Protein AF-A0A9E2UW10-F1 (afdb_monomer)

pLDDT: mean 86.95, std 7.05, range [51.88, 95.75]

Nearest PDB structures (foldseek):
  2vmb-assembly2_B  TM=8.122E-01  e=1.661E+00  Vibrio cholerae
  3wfp-assembly9_A  TM=3.354E-01  e=3.053E+00  Aquifex aeolicus VF5
  3wfs-assembly2_D  TM=4.084E-01  e=5.612E+00  synthetic construct

Mean predicted aligned error: 9.31 Å

Structure (mmCIF, N/CA/C/O backbone):
data_AF-A0A9E2UW10-F1
#
_entry.id   AF-A0A9E2UW10-F1
#
loop_
_atom_site.group_PDB
_atom_site.id
_atom_site.type_symbol
_atom_site.label_atom_id
_atom_site.label_alt_id
_atom_site.label_comp_id
_atom_site.label_asym_id
_atom_site.label_entity_id
_atom_site.label_seq_id
_atom_site.pdbx_PDB_ins_code
_atom_site.Cartn_x
_atom_site.Cartn_y
_atom_site.Cartn_z
_atom_site.occupancy
_atom_site.B_iso_or_equiv
_atom_site.auth_seq_id
_atom_site.auth_comp_id
_atom_site.auth_asym_id
_atom_site.auth_atom_id
_atom_site.pdbx_PDB_model_num
ATOM 1 N N . GLU A 1 1 ? -30.471 -0.456 17.706 1.00 65.81 1 GLU A N 1
ATOM 2 C CA . GLU A 1 1 ? -31.563 -0.755 16.745 1.00 65.81 1 GLU A CA 1
ATOM 3 C C . GLU A 1 1 ? -31.351 -0.168 15.349 1.00 65.81 1 GLU A C 1
ATOM 5 O O . GLU A 1 1 ? -31.488 -0.906 14.383 1.00 65.81 1 GLU A O 1
ATOM 10 N N . HIS A 1 2 ? -30.986 1.114 15.207 1.00 77.94 2 HIS A N 1
ATOM 11 C CA . HIS A 1 2 ? -30.777 1.736 13.887 1.00 77.94 2 HIS A CA 1
ATOM 12 C C . HIS A 1 2 ? -29.727 1.007 13.023 1.00 77.94 2 HIS A C 1
ATOM 14 O O . HIS A 1 2 ? -29.980 0.719 11.857 1.00 77.94 2 HIS A O 1
ATOM 20 N N . ILE A 1 3 ? -28.601 0.606 13.632 1.00 75.44 3 ILE A N 1
ATOM 21 C CA . ILE A 1 3 ? -27.518 -0.149 12.976 1.00 75.44 3 ILE A CA 1
ATOM 22 C C . ILE A 1 3 ? -28.018 -1.477 12.381 1.00 75.44 3 ILE A C 1
ATOM 24 O O . ILE A 1 3 ? -27.634 -1.817 11.268 1.00 75.44 3 ILE A O 1
ATOM 28 N N . VAL A 1 4 ? -28.907 -2.193 13.077 1.00 78.44 4 VAL A N 1
ATOM 29 C CA . VAL A 1 4 ? -29.449 -3.490 12.628 1.00 78.44 4 VAL A CA 1
ATOM 30 C C . VAL A 1 4 ? -30.393 -3.324 11.440 1.00 78.44 4 VAL A C 1
ATOM 32 O O . VAL A 1 4 ? -30.371 -4.133 10.521 1.00 78.44 4 VAL A O 1
ATOM 35 N N . ARG A 1 5 ? -31.206 -2.260 11.434 1.00 79.94 5 ARG A N 1
ATOM 36 C CA . ARG A 1 5 ? -32.192 -2.017 10.369 1.00 79.94 5 ARG A CA 1
ATOM 37 C C . ARG A 1 5 ? -31.582 -1.465 9.082 1.00 79.94 5 ARG A C 1
ATOM 39 O O . ARG A 1 5 ? -32.155 -1.678 8.021 1.00 79.94 5 ARG A O 1
ATOM 46 N N . GLN A 1 6 ? -30.478 -0.723 9.176 1.00 82.75 6 GLN A N 1
ATOM 47 C CA . GLN A 1 6 ? -29.872 -0.044 8.024 1.00 82.75 6 GLN A CA 1
ATOM 48 C C . GLN A 1 6 ? -28.674 -0.772 7.410 1.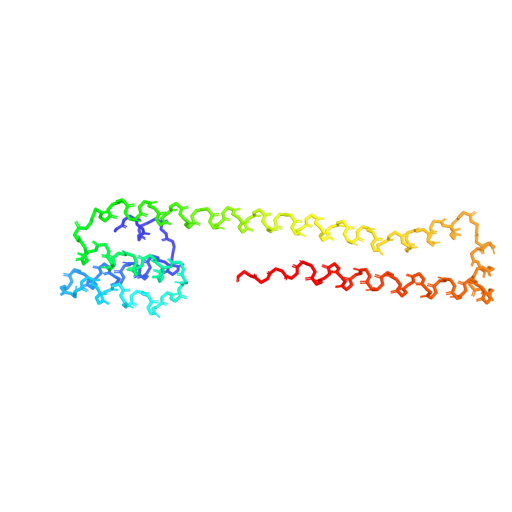00 82.75 6 GLN A C 1
ATOM 50 O O . GLN A 1 6 ? -28.264 -0.413 6.310 1.00 82.75 6 GLN A O 1
ATOM 55 N N . ASN A 1 7 ? -28.110 -1.777 8.084 1.00 85.56 7 ASN A N 1
ATOM 56 C CA . ASN A 1 7 ? -26.971 -2.529 7.563 1.00 85.56 7 ASN A CA 1
ATOM 57 C C . ASN A 1 7 ? -27.366 -3.939 7.126 1.00 85.56 7 ASN A C 1
ATOM 59 O O . ASN A 1 7 ? -28.340 -4.524 7.599 1.00 85.56 7 ASN A O 1
ATOM 63 N N . LEU A 1 8 ? -26.567 -4.496 6.221 1.00 85.25 8 LEU A N 1
ATOM 64 C CA . LEU A 1 8 ? -26.695 -5.876 5.767 1.00 85.25 8 LEU A CA 1
ATOM 65 C C . LEU A 1 8 ? -25.888 -6.824 6.677 1.00 85.25 8 LEU A C 1
ATOM 67 O O . LEU A 1 8 ? -24.971 -6.380 7.383 1.00 85.25 8 LEU A O 1
ATOM 71 N N . PRO A 1 9 ? -26.200 -8.133 6.668 1.00 83.19 9 PRO A N 1
ATOM 72 C CA . PRO A 1 9 ? -25.334 -9.142 7.270 1.00 83.19 9 PRO A CA 1
ATOM 73 C C . PRO A 1 9 ? -23.903 -9.039 6.708 1.00 83.19 9 PRO A C 1
ATOM 75 O O . PRO A 1 9 ? -23.749 -8.754 5.518 1.00 83.19 9 PRO A O 1
ATOM 78 N N . PRO A 1 10 ? -22.852 -9.264 7.520 1.00 84.12 10 PRO A N 1
ATOM 79 C CA . PRO A 1 10 ? -22.884 -9.819 8.880 1.00 84.12 10 PRO A CA 1
ATOM 80 C C . PRO A 1 10 ? -23.087 -8.781 10.002 1.00 84.12 10 PRO A C 1
ATOM 82 O O . PRO A 1 10 ? -23.441 -9.156 11.115 1.00 84.12 10 PRO A O 1
ATOM 85 N N . ILE A 1 11 ? -22.922 -7.480 9.732 1.00 84.81 11 ILE A N 1
ATOM 86 C CA . ILE A 1 11 ? -22.950 -6.428 10.770 1.00 84.81 11 ILE A CA 1
ATOM 87 C C . ILE A 1 11 ? -24.309 -6.359 11.473 1.00 84.81 11 ILE A C 1
ATOM 89 O O . ILE A 1 11 ? -24.364 -6.244 12.697 1.00 84.81 11 ILE A O 1
ATOM 93 N N . SER A 1 12 ? -25.412 -6.449 10.725 1.00 86.25 12 SER A N 1
ATOM 94 C CA . SER A 1 12 ? -26.745 -6.420 11.334 1.00 86.25 12 SER A CA 1
ATOM 95 C C . SER A 1 12 ? -27.014 -7.623 12.233 1.00 86.25 12 SER A C 1
ATOM 97 O O . SER A 1 12 ? -27.648 -7.452 13.266 1.00 86.25 12 SER A O 1
ATOM 99 N N . GLN A 1 13 ? -26.491 -8.805 11.894 1.00 88.31 13 GLN A N 1
ATOM 100 C CA . GLN A 1 13 ? -26.655 -10.022 12.695 1.00 88.31 13 GLN A CA 1
ATOM 101 C C . GLN A 1 13 ? -25.874 -9.943 14.008 1.00 88.31 13 GLN A C 1
ATOM 103 O O . GLN A 1 13 ? -26.413 -10.257 15.065 1.00 88.31 13 GLN A O 1
ATOM 108 N N . GLU A 1 14 ? -24.628 -9.471 13.959 1.00 89.75 14 GLU A N 1
ATOM 109 C CA . GLU A 1 14 ? -23.783 -9.350 15.150 1.00 89.75 14 GLU A CA 1
ATOM 110 C C . GLU A 1 14 ? -24.311 -8.281 16.120 1.00 89.75 14 GLU A C 1
ATOM 112 O O . GLU A 1 14 ? -24.402 -8.514 17.327 1.00 89.75 14 GLU A O 1
ATOM 117 N N . PHE A 1 15 ? -24.768 -7.135 15.601 1.00 87.94 15 PHE A N 1
ATOM 118 C CA . PHE A 1 15 ? -25.417 -6.118 16.432 1.00 87.94 15 PHE A CA 1
ATOM 119 C C . PHE A 1 15 ? -26.806 -6.541 16.928 1.00 87.94 15 PHE A C 1
ATOM 121 O O . PHE A 1 15 ? -27.199 -6.117 18.014 1.00 87.94 15 PHE A O 1
ATOM 128 N N . ASP A 1 16 ? -27.552 -7.367 16.188 1.00 89.00 16 ASP A N 1
ATOM 129 C CA . ASP A 1 16 ? -28.818 -7.925 16.679 1.00 89.00 16 ASP A CA 1
ATOM 130 C C . ASP A 1 16 ? -28.576 -8.910 17.826 1.00 89.00 16 ASP A C 1
ATOM 132 O O . ASP A 1 16 ? -29.229 -8.824 18.863 1.00 89.00 16 ASP A O 1
ATOM 136 N N . PHE A 1 17 ? -27.558 -9.764 17.706 1.00 89.50 17 PHE A N 1
ATOM 137 C CA . PHE A 1 17 ? -27.146 -10.670 18.775 1.00 89.50 17 PHE A CA 1
ATOM 138 C C . PHE A 1 17 ? -26.699 -9.912 20.036 1.00 89.50 17 PHE A C 1
ATOM 140 O O . PHE A 1 17 ? -27.104 -10.259 21.147 1.00 89.50 17 PHE A O 1
ATOM 147 N N . PHE A 1 18 ? -25.937 -8.826 19.880 1.00 90.38 18 PHE A N 1
ATOM 148 C CA . PHE A 1 18 ? -25.588 -7.922 20.981 1.00 90.38 18 PHE A CA 1
ATOM 149 C C . PHE A 1 18 ? -26.826 -7.285 21.645 1.00 90.38 18 PHE A C 1
ATOM 151 O O . PHE A 1 18 ? -26.936 -7.240 22.875 1.00 90.38 18 PHE A O 1
ATOM 158 N N . LEU A 1 19 ? -27.796 -6.819 20.849 1.00 89.31 19 LEU A N 1
ATOM 159 C CA . LEU A 1 19 ? -29.052 -6.266 21.369 1.00 89.31 19 LEU A CA 1
ATOM 160 C C . LEU A 1 19 ? -29.900 -7.329 22.079 1.00 89.31 19 LEU A C 1
ATOM 162 O O . LEU A 1 19 ? -30.548 -7.029 23.078 1.00 89.31 19 LEU A O 1
ATOM 166 N N . GLN A 1 20 ? -29.892 -8.572 21.600 1.00 90.88 20 GLN A N 1
ATOM 167 C CA . GLN A 1 20 ? -30.573 -9.674 22.274 1.00 90.88 20 GLN A CA 1
ATOM 168 C C . GLN A 1 20 ? -29.927 -9.982 23.629 1.00 90.88 20 GLN A C 1
ATOM 170 O O . GLN A 1 20 ? -30.652 -10.072 24.615 1.00 90.88 20 GLN A O 1
ATOM 175 N N . GLN A 1 21 ? -28.592 -10.056 23.710 1.00 89.56 21 GLN A N 1
ATOM 176 C CA . GLN A 1 21 ? -27.870 -10.276 24.974 1.00 89.56 21 GLN A CA 1
ATOM 177 C C . GLN A 1 21 ? -28.185 -9.205 26.023 1.00 89.56 21 GLN A C 1
ATOM 179 O O . GLN A 1 21 ? -28.479 -9.521 27.175 1.00 89.56 21 GLN A O 1
ATOM 184 N N . THR A 1 22 ? -28.179 -7.936 25.616 1.00 88.19 22 THR A N 1
ATOM 185 C CA . THR A 1 22 ? -28.507 -6.830 26.527 1.00 88.19 22 THR A CA 1
ATOM 186 C C . THR A 1 22 ? -29.974 -6.867 26.972 1.00 88.19 22 THR A C 1
ATOM 188 O O . THR A 1 22 ? -30.262 -6.595 28.135 1.00 88.19 22 THR A O 1
ATOM 191 N N . ARG A 1 23 ? -30.911 -7.280 26.103 1.00 88.75 23 ARG A N 1
ATOM 192 C CA . ARG A 1 23 ? -32.339 -7.441 26.451 1.00 88.75 23 ARG A CA 1
ATOM 193 C C . ARG A 1 23 ? -32.616 -8.581 27.433 1.00 88.75 23 ARG A C 1
ATOM 195 O O . ARG A 1 23 ? -33.536 -8.458 28.234 1.00 88.75 23 ARG A O 1
ATOM 202 N N . ILE A 1 24 ? -31.850 -9.670 27.378 1.00 91.06 24 ILE A N 1
ATOM 203 C CA . ILE A 1 24 ? -31.993 -10.810 28.304 1.00 91.06 24 ILE A CA 1
ATOM 204 C C . ILE A 1 24 ? -31.196 -10.632 29.609 1.00 91.06 24 ILE A C 1
ATOM 206 O O . ILE A 1 24 ? -31.142 -11.555 30.417 1.00 91.06 24 ILE A O 1
ATOM 210 N N . GLY A 1 25 ? -30.599 -9.455 29.831 1.00 87.19 25 GLY A N 1
ATOM 211 C CA . GLY A 1 25 ? -29.952 -9.091 31.094 1.00 87.19 25 GLY A CA 1
ATOM 2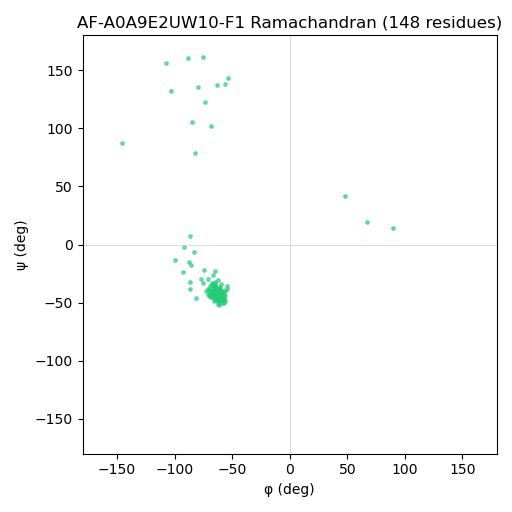12 C C . GLY A 1 25 ? -28.471 -9.457 31.207 1.00 87.19 25 GLY A C 1
ATOM 213 O O . GLY A 1 25 ? -27.931 -9.409 32.310 1.00 87.19 25 GLY A O 1
ATOM 214 N N . VAL A 1 26 ? -27.794 -9.805 30.105 1.00 89.50 26 VAL A N 1
ATOM 215 C CA . VAL A 1 26 ? -26.327 -9.935 30.106 1.00 89.50 26 VAL A CA 1
ATOM 216 C C . VAL A 1 26 ? -25.716 -8.568 30.403 1.00 89.50 26 VAL A C 1
ATOM 218 O O . VAL A 1 26 ? -26.157 -7.551 29.859 1.00 89.50 26 VAL A O 1
ATOM 221 N N . ASN A 1 27 ? -24.693 -8.546 31.257 1.00 87.06 27 ASN A N 1
ATOM 222 C CA . ASN A 1 27 ? -23.969 -7.324 31.567 1.00 87.06 27 ASN A CA 1
ATOM 223 C C . ASN A 1 27 ? -23.425 -6.681 30.278 1.00 87.06 27 ASN A C 1
ATOM 225 O O . ASN A 1 27 ? -22.920 -7.358 29.382 1.00 87.06 27 ASN A O 1
ATOM 229 N N . PHE A 1 28 ? -23.532 -5.359 30.178 1.00 83.69 28 PHE A N 1
ATOM 230 C CA . PHE A 1 28 ? -23.181 -4.615 28.971 1.00 83.69 28 PHE A CA 1
ATOM 231 C C . PHE A 1 28 ? -21.702 -4.778 28.590 1.00 83.69 28 PHE A C 1
ATOM 233 O O . PHE A 1 28 ? -21.388 -4.871 27.404 1.00 83.69 28 PHE A O 1
ATOM 240 N N . GLU A 1 29 ? -20.802 -4.851 29.578 1.00 83.00 29 GLU A N 1
ATOM 241 C CA . GLU A 1 29 ? -19.377 -5.130 29.336 1.00 83.00 29 GLU A CA 1
ATOM 242 C C . GLU A 1 29 ? -19.178 -6.511 28.703 1.00 83.00 29 GLU A C 1
ATOM 244 O O . GLU A 1 29 ? -18.523 -6.628 27.669 1.00 83.00 29 GLU A O 1
ATOM 249 N N . ASP A 1 30 ? -19.814 -7.540 29.266 1.00 86.31 30 ASP A N 1
ATOM 250 C CA . ASP A 1 30 ? -19.716 -8.914 28.768 1.00 86.31 30 ASP A CA 1
ATOM 251 C C . ASP A 1 30 ? -20.311 -9.045 27.359 1.00 86.31 30 ASP A C 1
ATOM 253 O O . ASP A 1 30 ? -19.754 -9.727 26.496 1.00 86.31 30 ASP A O 1
ATOM 257 N N . ALA A 1 31 ? -21.410 -8.334 27.088 1.00 88.50 31 ALA A N 1
ATOM 258 C CA . ALA A 1 31 ? -22.023 -8.282 25.767 1.00 88.50 31 ALA A CA 1
ATOM 259 C C . ALA A 1 31 ? -21.105 -7.617 24.724 1.00 88.50 31 ALA A C 1
ATOM 261 O O . ALA A 1 31 ? -21.010 -8.107 23.595 1.00 88.50 31 ALA A O 1
ATOM 262 N N . LEU A 1 32 ? -20.393 -6.542 25.089 1.00 86.81 32 LEU A N 1
ATOM 263 C CA . LEU A 1 32 ? -19.397 -5.914 24.213 1.00 86.81 32 LEU A CA 1
ATOM 264 C C . LEU A 1 32 ? -18.202 -6.838 23.963 1.00 86.81 32 LEU A C 1
ATOM 266 O O . LEU A 1 32 ? -17.801 -6.993 22.815 1.00 86.81 32 LEU A O 1
ATOM 270 N N . VAL A 1 33 ? -17.677 -7.510 24.990 1.00 87.56 33 VAL A N 1
ATOM 271 C CA . VAL A 1 33 ? -16.577 -8.481 24.833 1.00 87.56 33 VAL A CA 1
ATOM 272 C C . VAL A 1 33 ? -16.991 -9.649 23.930 1.00 87.56 33 VAL A C 1
ATOM 274 O O . VAL A 1 33 ? -16.201 -10.125 23.113 1.00 87.56 33 VAL A O 1
ATOM 277 N N . ASN A 1 34 ? -18.240 -10.109 24.024 1.00 88.75 34 ASN A N 1
ATOM 278 C CA . ASN A 1 34 ? -18.772 -11.128 23.118 1.00 88.75 34 ASN A CA 1
ATOM 279 C C . ASN A 1 34 ? -18.865 -10.624 21.670 1.00 88.75 34 ASN A C 1
ATOM 281 O O . ASN A 1 34 ? -18.546 -11.376 20.750 1.00 88.75 34 ASN A O 1
ATOM 285 N N . LEU A 1 35 ? -19.263 -9.365 21.462 1.00 89.12 35 LEU A N 1
ATOM 286 C CA . LEU A 1 35 ? -19.275 -8.731 20.142 1.00 89.12 35 LEU A CA 1
ATOM 287 C C . LEU A 1 35 ? -17.850 -8.579 19.578 1.00 89.12 35 LEU A C 1
ATOM 289 O O . LEU A 1 35 ? -17.613 -8.893 18.413 1.00 89.12 35 LEU A O 1
ATOM 293 N N . GLU A 1 36 ? -16.888 -8.177 20.414 1.00 89.50 36 GLU A N 1
ATOM 294 C CA . GLU A 1 36 ? -15.467 -8.066 20.063 1.00 89.50 36 GLU A CA 1
ATOM 295 C C . GLU A 1 36 ? -14.909 -9.395 19.548 1.00 89.50 36 GLU A C 1
ATOM 297 O O . GLU A 1 36 ? -14.329 -9.449 18.466 1.00 89.50 36 GLU A O 1
ATOM 302 N N . LYS A 1 37 ? -15.140 -10.485 20.291 1.00 87.94 37 LYS A N 1
ATOM 303 C CA . LYS A 1 37 ? -14.656 -11.830 19.941 1.00 87.94 37 LYS A CA 1
ATOM 304 C C . LYS A 1 37 ? -15.223 -12.351 18.621 1.00 87.94 37 LYS A C 1
ATOM 306 O O . LYS A 1 37 ? -14.568 -13.153 17.963 1.00 87.94 37 LYS A O 1
ATOM 311 N N . ARG A 1 38 ? -16.441 -11.941 18.257 1.00 88.44 38 ARG A N 1
ATOM 312 C CA . ARG A 1 38 ? -17.129 -12.413 17.046 1.00 88.44 38 ARG A CA 1
ATOM 313 C C . ARG A 1 38 ? -16.770 -11.599 15.807 1.00 88.44 38 ARG A C 1
ATOM 315 O O . ARG A 1 38 ? -16.626 -12.176 14.735 1.00 88.44 38 ARG A O 1
ATOM 322 N N . VAL A 1 39 ? -16.615 -10.282 15.951 1.00 87.88 39 VAL A N 1
ATOM 323 C CA . VAL A 1 39 ? -16.287 -9.383 14.831 1.00 87.88 39 VAL A CA 1
ATOM 324 C C . VAL A 1 39 ? -14.774 -9.288 14.600 1.00 87.88 39 VAL A C 1
ATOM 326 O O . VAL A 1 39 ? -14.355 -9.132 13.457 1.00 87.88 39 VAL A O 1
ATOM 329 N N . ALA A 1 40 ? -13.963 -9.388 15.658 1.00 82.44 40 ALA A N 1
ATOM 330 C CA . ALA A 1 40 ? -12.496 -9.390 15.619 1.00 82.44 40 ALA A CA 1
ATOM 331 C C . ALA A 1 40 ? -11.877 -8.260 14.762 1.00 82.44 40 ALA A C 1
ATOM 333 O O . ALA A 1 40 ? -10.928 -8.479 14.012 1.00 82.44 40 ALA A O 1
ATOM 334 N N . SER A 1 41 ? -12.426 -7.044 14.865 1.00 86.81 41 SER A N 1
ATOM 335 C CA . SER A 1 41 ? -11.914 -5.849 14.180 1.00 86.81 41 SER A CA 1
ATOM 336 C C . SER A 1 41 ? -11.144 -4.956 15.150 1.00 86.81 41 SER A C 1
ATOM 338 O O . SER A 1 41 ? -11.664 -4.621 16.215 1.00 86.81 41 SER A O 1
ATOM 340 N N . GLU A 1 42 ? -9.947 -4.511 14.760 1.00 85.12 42 GLU A N 1
ATOM 341 C CA . GLU A 1 42 ? -9.114 -3.608 15.569 1.00 85.12 42 GLU A CA 1
ATOM 342 C C . GLU A 1 42 ? -9.837 -2.306 15.938 1.00 85.12 42 GLU A C 1
ATOM 344 O O . GLU A 1 42 ? -9.749 -1.846 17.077 1.00 85.12 42 GLU A O 1
ATOM 349 N N . ASP A 1 43 ? -10.596 -1.731 15.000 1.00 84.50 43 ASP A N 1
ATOM 350 C CA . ASP A 1 43 ? -11.343 -0.491 15.235 1.00 84.50 43 ASP A CA 1
ATOM 351 C C . ASP A 1 43 ? -12.477 -0.704 16.256 1.00 84.50 43 ASP A C 1
ATOM 353 O O . ASP A 1 43 ? -12.754 0.171 17.080 1.00 84.50 43 ASP A O 1
ATOM 357 N N . LEU A 1 44 ? -13.111 -1.886 16.246 1.00 85.62 44 LEU A N 1
ATOM 358 C CA . LEU A 1 44 ? -14.135 -2.252 17.228 1.00 85.62 44 LEU A CA 1
ATOM 359 C C . LEU A 1 44 ? -13.515 -2.504 18.607 1.00 85.62 44 LEU A C 1
ATOM 361 O O . LEU A 1 44 ? -14.050 -2.027 19.607 1.00 85.62 44 LEU A O 1
ATOM 365 N N . THR A 1 45 ? -12.378 -3.198 18.672 1.00 88.06 45 THR A N 1
ATOM 366 C CA . THR A 1 45 ? -11.618 -3.379 19.915 1.00 88.06 45 THR A CA 1
ATOM 367 C C . THR A 1 45 ? -11.242 -2.028 20.523 1.00 88.06 45 THR A C 1
ATOM 369 O O . THR A 1 45 ? -11.483 -1.794 21.708 1.00 88.06 45 THR A O 1
ATOM 372 N N . LEU A 1 46 ? -10.727 -1.095 19.716 1.00 86.00 46 LEU A N 1
ATOM 373 C CA . LEU A 1 46 ? -10.391 0.258 20.166 1.00 86.00 46 LEU A CA 1
ATOM 374 C C . LEU A 1 46 ? -11.613 0.988 20.743 1.00 86.00 46 LEU A C 1
ATOM 376 O O . LEU A 1 46 ? -11.528 1.636 21.792 1.00 86.00 46 LEU A O 1
ATOM 380 N N . MET A 1 47 ? -12.755 0.861 20.067 1.00 83.50 47 MET A N 1
ATOM 381 C CA . MET A 1 47 ? -14.020 1.434 20.504 1.00 83.50 47 MET A CA 1
ATOM 382 C C . MET A 1 47 ? -14.462 0.868 21.857 1.00 83.50 47 MET A C 1
ATOM 384 O O . MET A 1 47 ? -14.715 1.633 22.786 1.00 83.50 47 MET A O 1
ATOM 388 N N . ILE A 1 48 ? -14.499 -0.457 21.996 1.00 87.44 48 ILE A N 1
ATOM 389 C CA . ILE A 1 48 ? -14.938 -1.150 23.215 1.00 87.44 48 ILE A CA 1
ATOM 390 C C . ILE A 1 48 ? -14.052 -0.789 24.407 1.00 87.44 48 ILE A C 1
ATOM 392 O O . ILE A 1 48 ? -14.567 -0.412 25.460 1.00 87.44 48 ILE A O 1
ATOM 396 N N . ARG A 1 49 ? -12.727 -0.812 24.229 1.00 86.12 49 ARG A N 1
ATOM 397 C CA . ARG A 1 49 ? -11.767 -0.447 25.283 1.00 86.12 49 ARG A CA 1
ATOM 398 C C . ARG A 1 49 ? -11.948 0.981 25.769 1.00 86.12 49 ARG A C 1
ATOM 400 O O . ARG A 1 49 ? -11.891 1.253 26.964 1.00 86.12 49 ARG A O 1
ATOM 407 N N . SER A 1 50 ? -12.208 1.900 24.850 1.00 82.56 50 SER A N 1
ATOM 408 C CA . SER A 1 50 ? -12.435 3.296 25.209 1.00 82.56 50 SER A CA 1
ATOM 409 C C . SER A 1 50 ? -13.761 3.495 25.955 1.00 82.56 50 SER A C 1
ATOM 411 O O . SER A 1 50 ? -13.819 4.299 26.882 1.00 82.56 50 SER A O 1
ATOM 413 N N . ILE A 1 51 ? -14.814 2.747 25.598 1.00 82.31 51 ILE A N 1
ATOM 414 C CA . ILE A 1 51 ? -16.102 2.738 26.315 1.00 82.31 51 ILE A CA 1
ATOM 415 C C . ILE A 1 51 ? -15.929 2.205 27.741 1.00 82.31 51 ILE A C 1
ATOM 417 O O . ILE A 1 51 ? -16.480 2.780 28.681 1.00 82.31 51 ILE A O 1
ATOM 421 N N . GLU A 1 52 ? -15.156 1.131 27.906 1.00 82.12 52 GLU A N 1
ATOM 422 C CA . GLU A 1 52 ? -14.831 0.529 29.203 1.00 82.12 52 GLU A CA 1
ATOM 423 C C . GLU A 1 52 ? -14.128 1.546 30.121 1.00 82.12 52 GLU A C 1
ATOM 425 O O . GLU A 1 52 ? -14.595 1.809 31.231 1.00 82.12 52 GLU A O 1
ATOM 430 N N . ILE A 1 53 ? -13.084 2.214 29.615 1.00 82.19 53 ILE A N 1
ATOM 431 C CA . ILE A 1 53 ? -12.346 3.264 30.340 1.00 82.19 53 ILE A CA 1
ATOM 432 C C . ILE A 1 53 ? -13.260 4.445 30.701 1.00 82.19 53 ILE A C 1
ATOM 434 O O . ILE A 1 53 ? -13.239 4.937 31.834 1.00 82.19 53 ILE A O 1
ATOM 438 N N . ALA A 1 54 ? -14.082 4.905 29.755 1.00 77.12 54 ALA A N 1
ATOM 439 C CA . ALA A 1 54 ? -14.982 6.037 29.955 1.00 77.12 54 ALA A CA 1
ATOM 440 C C . ALA A 1 54 ? -16.048 5.761 31.026 1.00 77.12 54 ALA A C 1
ATOM 442 O O . ALA A 1 54 ? -16.370 6.648 31.818 1.00 77.12 54 ALA A O 1
ATOM 443 N N . ARG A 1 55 ? -16.562 4.524 31.095 1.00 75.00 55 ARG A N 1
ATOM 444 C CA . ARG A 1 55 ? -17.505 4.111 32.146 1.00 75.00 55 ARG A CA 1
ATOM 445 C C . ARG A 1 55 ? -16.851 4.029 33.520 1.00 75.00 55 ARG A C 1
ATOM 447 O O . ARG A 1 55 ? -17.468 4.469 34.485 1.00 75.00 55 ARG A O 1
ATOM 454 N N . GLN A 1 56 ? -15.620 3.527 33.617 1.00 77.75 56 GLN A N 1
ATOM 455 C CA . GLN A 1 56 ? -14.887 3.445 34.890 1.00 77.75 56 GLN A CA 1
ATOM 456 C C . GLN A 1 56 ? -14.570 4.825 35.482 1.00 77.75 56 GLN A C 1
ATOM 458 O O . GLN A 1 56 ? -14.546 4.990 36.698 1.00 77.75 56 GLN A O 1
ATOM 463 N N . THR A 1 57 ? -14.351 5.826 34.628 1.00 74.31 57 THR A N 1
ATOM 464 C CA . THR A 1 57 ? -14.016 7.200 35.037 1.00 74.31 57 THR A CA 1
ATOM 465 C C . THR A 1 57 ? -15.234 8.115 35.204 1.00 74.31 57 THR A C 1
ATOM 467 O O . THR A 1 57 ? -15.075 9.268 35.597 1.00 74.31 57 THR A O 1
ATOM 470 N N . GLY A 1 58 ? -16.452 7.626 34.930 1.00 67.38 58 GLY A N 1
ATOM 471 C CA . GLY A 1 58 ? -17.684 8.426 34.993 1.00 67.38 58 GLY A CA 1
ATOM 472 C C . GLY A 1 58 ? -17.769 9.525 33.925 1.00 67.38 58 GLY A C 1
ATOM 473 O O . GLY A 1 58 ? -18.513 10.491 34.090 1.00 67.38 58 GLY A O 1
ATOM 474 N N . GLY A 1 59 ? -16.988 9.405 32.847 1.00 69.38 59 GLY A N 1
ATOM 475 C CA . GLY A 1 59 ? -16.924 10.384 31.765 1.00 69.38 59 GLY A CA 1
ATOM 476 C C . GLY A 1 59 ? -18.144 10.338 30.840 1.00 69.38 59 GLY A C 1
ATOM 477 O O . GLY A 1 59 ? -18.871 9.345 30.769 1.00 69.38 59 GLY A O 1
ATOM 478 N N . ASN A 1 60 ? -18.364 11.414 30.081 1.00 76.88 60 ASN A N 1
ATOM 479 C CA . ASN A 1 60 ? -19.446 11.470 29.101 1.00 76.88 60 ASN A CA 1
ATOM 480 C C . ASN A 1 60 ? -19.165 10.502 27.941 1.00 76.88 60 ASN A C 1
ATOM 482 O O . ASN A 1 60 ? -18.386 10.803 27.035 1.00 76.88 60 ASN A O 1
ATOM 486 N N . LEU A 1 61 ? -19.833 9.347 27.950 1.00 72.12 61 LEU A N 1
ATOM 487 C CA . LEU A 1 61 ? -19.714 8.338 26.897 1.00 72.12 61 LEU A CA 1
ATOM 488 C C . LEU A 1 61 ? -19.988 8.918 25.513 1.00 72.12 61 LEU A C 1
ATOM 490 O O . LEU A 1 61 ? -19.277 8.586 24.574 1.00 72.12 61 LEU A O 1
ATOM 494 N N . THR A 1 62 ? -20.950 9.830 25.397 1.00 77.25 62 THR A N 1
ATOM 495 C CA . THR A 1 62 ? -21.275 10.498 24.131 1.00 77.25 62 THR A CA 1
ATOM 496 C C . THR A 1 62 ? -20.046 11.190 23.540 1.00 77.25 62 THR A C 1
ATOM 498 O O . THR A 1 62 ? -19.747 11.017 22.364 1.00 77.25 62 THR A O 1
ATOM 501 N N . GLU A 1 63 ? -19.269 11.888 24.372 1.00 78.31 63 GLU A N 1
ATOM 502 C CA . GLU A 1 63 ? -18.049 12.579 23.942 1.00 78.31 63 GLU A CA 1
ATOM 503 C C . GLU A 1 63 ? -16.953 11.595 23.505 1.00 78.31 63 GLU A C 1
ATOM 505 O O . GLU A 1 63 ? -16.241 11.827 22.526 1.00 78.31 63 GLU A O 1
ATOM 510 N N . VAL A 1 64 ? -16.812 10.474 24.215 1.00 78.19 64 VAL A N 1
ATOM 511 C CA . VAL A 1 64 ? -15.814 9.442 23.898 1.00 78.19 64 VAL A CA 1
ATOM 512 C C . VAL A 1 64 ? -16.169 8.715 22.600 1.00 78.19 64 VAL A C 1
ATOM 514 O O . VAL A 1 64 ? -15.304 8.541 21.741 1.00 78.19 64 VAL A O 1
ATOM 517 N N . PHE A 1 65 ? -17.440 8.360 22.412 1.00 76.81 65 PHE A N 1
ATOM 518 C CA . PHE A 1 65 ? -17.948 7.793 21.163 1.00 76.81 65 PHE A CA 1
ATOM 519 C C . PHE A 1 65 ? -17.726 8.744 19.981 1.00 76.81 65 PHE A C 1
ATOM 521 O O . PHE A 1 65 ? -17.219 8.306 18.947 1.00 76.81 65 PHE A O 1
ATOM 528 N N . ASP A 1 66 ? -18.034 10.035 20.136 1.00 82.81 66 ASP A N 1
ATOM 529 C CA . ASP A 1 66 ? -17.834 11.033 19.080 1.00 82.81 66 ASP A CA 1
ATOM 530 C C . ASP A 1 66 ? -16.356 11.177 18.695 1.00 82.81 66 ASP A C 1
ATOM 532 O O . ASP A 1 66 ? -16.024 11.234 17.504 1.00 82.81 66 ASP A O 1
ATOM 536 N N . LYS A 1 67 ? -15.446 11.162 19.679 1.00 83.88 67 LYS A N 1
ATOM 537 C CA . LYS A 1 67 ? -13.996 11.185 19.428 1.00 83.88 67 LYS A CA 1
ATOM 538 C C . LYS A 1 67 ? -13.540 9.959 18.640 1.00 83.88 67 LYS A C 1
ATOM 540 O O . LYS A 1 67 ? -12.838 10.113 17.643 1.00 83.88 67 LYS A O 1
ATOM 545 N N . ILE A 1 68 ? -13.961 8.758 19.029 1.00 83.25 68 ILE A N 1
ATOM 546 C CA . ILE A 1 68 ? -13.561 7.513 18.349 1.00 83.25 68 ILE A CA 1
ATOM 547 C C . ILE A 1 68 ? -14.147 7.448 16.944 1.00 83.25 68 ILE A C 1
ATOM 549 O O . ILE A 1 68 ? -13.432 7.134 15.997 1.00 83.25 68 ILE A O 1
ATOM 553 N N . ALA A 1 69 ? -15.418 7.814 16.775 1.00 83.06 69 ALA A N 1
ATOM 554 C CA . ALA A 1 69 ? -16.034 7.924 15.458 1.00 83.06 69 ALA A CA 1
ATOM 555 C C . ALA A 1 69 ? -15.297 8.948 14.574 1.00 83.06 69 ALA A C 1
ATOM 557 O O . ALA A 1 69 ? -15.202 8.773 13.358 1.00 83.06 69 ALA A O 1
ATOM 558 N N . GLY A 1 70 ? -14.755 10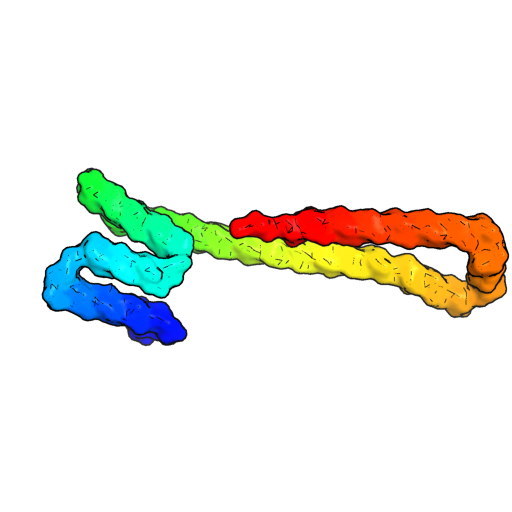.017 15.166 1.00 90.44 70 GLY A N 1
ATOM 559 C CA . GLY A 1 70 ? -13.830 10.937 14.505 1.00 90.44 70 GLY A CA 1
ATOM 560 C C . GLY A 1 70 ? -12.533 10.253 14.061 1.00 90.44 70 GLY A C 1
ATOM 561 O O . GLY A 1 70 ? -12.177 10.333 12.886 1.00 90.44 70 GLY A O 1
ATOM 562 N N . VAL A 1 71 ? -11.867 9.532 14.966 1.00 90.31 71 VAL A N 1
ATOM 563 C CA . VAL A 1 71 ? -10.613 8.806 14.689 1.00 90.31 71 VAL A CA 1
ATOM 564 C C . VAL A 1 71 ? -10.794 7.750 13.596 1.00 90.31 71 VAL A C 1
ATOM 566 O O . VAL A 1 71 ? -9.987 7.696 12.671 1.00 90.31 71 VAL A O 1
ATOM 569 N N . ILE A 1 72 ? -11.866 6.954 13.645 1.00 87.94 72 ILE A N 1
ATOM 570 C CA . ILE A 1 72 ? -12.169 5.928 12.634 1.00 87.94 72 ILE A CA 1
ATOM 571 C C . ILE A 1 72 ? -12.385 6.579 11.262 1.00 87.94 72 ILE A C 1
ATOM 573 O O . ILE A 1 72 ? -11.792 6.153 10.271 1.00 87.94 72 ILE A O 1
ATOM 577 N N . ARG A 1 73 ? -13.188 7.651 11.187 1.00 92.75 73 ARG A N 1
ATOM 578 C CA . ARG A 1 73 ? -13.403 8.385 9.926 1.00 92.75 73 ARG A CA 1
ATOM 579 C C . ARG A 1 73 ? -12.101 8.953 9.369 1.00 92.75 73 ARG A C 1
ATOM 581 O O . ARG A 1 73 ? -11.877 8.875 8.161 1.00 92.75 73 ARG A O 1
ATOM 588 N N . GLU A 1 74 ? -11.236 9.483 10.228 1.00 93.56 74 GLU A N 1
ATOM 589 C CA . GLU A 1 74 ? -9.937 10.006 9.810 1.00 93.56 74 GLU A CA 1
ATOM 590 C C . GLU A 1 74 ? -9.000 8.890 9.328 1.00 93.56 74 GLU A C 1
ATOM 592 O O . GLU A 1 74 ? -8.372 9.035 8.279 1.00 93.56 74 GLU A O 1
ATOM 597 N N . ARG A 1 75 ? -8.974 7.738 10.011 1.00 91.69 75 ARG A N 1
ATOM 598 C CA . ARG A 1 75 ? -8.233 6.544 9.575 1.00 91.69 75 ARG A CA 1
ATOM 599 C C . ARG A 1 75 ? -8.689 6.095 8.185 1.00 91.69 75 ARG A C 1
ATOM 601 O O . ARG A 1 75 ? -7.848 5.931 7.303 1.00 91.69 75 ARG A O 1
ATOM 608 N N . ILE A 1 76 ? -9.999 5.994 7.947 1.00 89.94 76 ILE A N 1
ATOM 609 C CA . ILE A 1 76 ? -10.564 5.652 6.628 1.00 89.94 76 ILE A CA 1
ATOM 610 C C . ILE A 1 76 ? -10.155 6.689 5.571 1.00 89.94 76 ILE A C 1
ATOM 612 O O . ILE A 1 76 ? -9.746 6.325 4.465 1.00 89.94 76 ILE A O 1
ATOM 616 N N . ARG A 1 77 ? -10.218 7.986 5.900 1.00 93.06 77 ARG A N 1
ATOM 617 C CA . ARG A 1 77 ? -9.810 9.072 4.994 1.00 93.06 77 ARG A CA 1
ATOM 618 C C . ARG A 1 77 ? -8.336 8.956 4.604 1.00 93.06 77 ARG A C 1
ATOM 620 O O . ARG A 1 77 ? -8.003 9.074 3.423 1.00 93.06 77 ARG A O 1
ATOM 627 N N . ILE A 1 78 ? -7.462 8.704 5.577 1.00 92.75 78 ILE A N 1
ATOM 628 C CA . ILE A 1 78 ? -6.022 8.533 5.361 1.00 92.75 78 ILE A CA 1
ATOM 629 C C . ILE A 1 78 ? -5.753 7.291 4.510 1.00 92.75 78 ILE A C 1
ATOM 631 O O . ILE A 1 78 ? -5.036 7.391 3.517 1.00 92.75 78 ILE A O 1
ATOM 635 N N . GLN A 1 79 ? -6.368 6.149 4.826 1.00 89.94 79 GLN A N 1
ATOM 636 C CA . GLN A 1 79 ? -6.233 4.919 4.037 1.00 89.94 79 GLN A CA 1
ATOM 637 C C . GLN A 1 79 ? -6.696 5.119 2.587 1.00 89.94 79 GLN A C 1
ATOM 639 O O . GLN A 1 79 ? -6.008 4.706 1.651 1.00 89.94 79 GLN A O 1
ATOM 644 N N . GLY A 1 80 ? -7.818 5.817 2.384 1.00 90.56 80 GLY A N 1
ATOM 645 C CA . GLY A 1 80 ? -8.296 6.199 1.057 1.00 90.56 80 GLY A CA 1
ATOM 646 C C . GLY A 1 80 ? -7.280 7.060 0.304 1.00 90.56 80 GLY A C 1
ATOM 647 O O . GLY A 1 80 ? -6.953 6.775 -0.849 1.00 90.56 80 GLY A O 1
ATOM 648 N N . ARG A 1 81 ? -6.702 8.067 0.970 1.00 89.56 81 ARG A N 1
ATOM 649 C CA . ARG A 1 81 ? -5.664 8.928 0.386 1.00 89.56 81 ARG A CA 1
ATOM 650 C C . ARG A 1 81 ? -4.396 8.148 0.031 1.00 89.56 81 ARG A C 1
ATOM 652 O O . ARG A 1 81 ? -3.864 8.339 -1.061 1.00 89.56 81 ARG A O 1
ATOM 659 N N . ILE A 1 82 ? -3.942 7.250 0.905 1.00 89.88 82 ILE A N 1
ATOM 660 C CA . ILE A 1 82 ? -2.800 6.360 0.655 1.00 89.88 82 ILE A CA 1
ATOM 661 C C . ILE A 1 82 ? -3.076 5.478 -0.564 1.00 89.88 82 ILE A C 1
ATOM 663 O O . ILE A 1 82 ? -2.239 5.396 -1.462 1.00 89.88 82 ILE A O 1
ATOM 667 N N . ARG A 1 83 ? -4.258 4.857 -0.655 1.00 87.69 83 ARG A N 1
ATOM 668 C CA . ARG A 1 83 ? -4.640 4.023 -1.806 1.00 87.69 83 ARG A CA 1
ATOM 669 C C . ARG A 1 83 ? -4.618 4.816 -3.114 1.00 87.69 83 ARG A C 1
ATOM 671 O O . ARG A 1 83 ? -4.097 4.320 -4.112 1.00 87.69 83 ARG A O 1
ATOM 678 N N . THR A 1 84 ? -5.142 6.038 -3.124 1.00 89.00 84 THR A N 1
ATOM 679 C CA . THR A 1 84 ? -5.134 6.886 -4.325 1.00 89.00 84 THR A CA 1
ATOM 680 C C . THR A 1 84 ? -3.713 7.275 -4.729 1.00 89.00 84 THR A C 1
ATOM 682 O O . THR A 1 84 ? -3.328 7.076 -5.880 1.00 89.00 84 THR A O 1
ATOM 685 N N . LEU A 1 85 ? -2.900 7.758 -3.784 1.00 87.81 85 LEU A N 1
ATOM 686 C CA . LEU A 1 85 ? -1.519 8.175 -4.056 1.00 87.81 85 LEU A CA 1
ATOM 687 C C . LEU A 1 85 ? -0.636 7.003 -4.499 1.00 87.81 85 LEU A C 1
ATOM 689 O O . LEU A 1 85 ? 0.127 7.125 -5.454 1.00 87.81 85 LEU A O 1
ATOM 693 N N . THR A 1 86 ? -0.771 5.842 -3.857 1.00 87.75 86 THR A N 1
ATOM 694 C CA . THR A 1 86 ? -0.047 4.630 -4.268 1.00 87.75 86 THR A CA 1
ATOM 695 C C . THR A 1 86 ? -0.484 4.152 -5.648 1.00 87.75 86 THR A C 1
ATOM 697 O O . THR A 1 86 ? 0.363 3.742 -6.435 1.00 87.75 86 THR A O 1
ATOM 700 N N . SER A 1 87 ? -1.771 4.251 -5.992 1.00 86.06 87 SER A N 1
ATOM 701 C CA . SER A 1 87 ? -2.265 3.918 -7.337 1.00 86.06 87 SER A CA 1
ATOM 702 C C . SER A 1 87 ? -1.688 4.851 -8.407 1.00 86.06 87 SER A C 1
ATOM 704 O O . SER A 1 87 ? -1.276 4.385 -9.468 1.00 86.06 87 SER A O 1
ATOM 706 N N . GLN A 1 88 ? -1.581 6.150 -8.114 1.00 87.44 88 GLN A N 1
ATOM 707 C CA . GLN A 1 88 ? -0.915 7.112 -8.994 1.00 87.44 88 GLN A CA 1
ATOM 708 C C . GLN A 1 88 ? 0.577 6.785 -9.168 1.00 87.44 88 GLN A C 1
ATOM 710 O O . GLN A 1 88 ? 1.069 6.762 -10.296 1.00 87.44 88 GLN A O 1
ATOM 715 N N . GLY A 1 89 ? 1.286 6.475 -8.077 1.00 86.56 89 GLY A N 1
ATOM 716 C CA . GLY A 1 89 ? 2.693 6.061 -8.126 1.00 86.56 89 GLY A CA 1
ATOM 717 C C . GLY A 1 89 ? 2.909 4.777 -8.936 1.00 86.56 89 GLY A C 1
ATOM 718 O O . GLY A 1 89 ? 3.839 4.707 -9.736 1.00 86.56 89 GLY A O 1
ATOM 719 N N . ARG A 1 90 ? 2.005 3.791 -8.813 1.00 87.62 90 ARG A N 1
ATOM 720 C CA . ARG A 1 90 ? 2.007 2.567 -9.640 1.00 87.62 90 ARG A CA 1
ATOM 721 C C . ARG A 1 90 ? 1.893 2.890 -11.119 1.00 87.62 90 ARG A C 1
ATOM 723 O O . ARG A 1 90 ? 2.670 2.369 -11.909 1.00 87.62 90 ARG A O 1
ATOM 730 N N . MET A 1 91 ? 0.944 3.751 -11.481 1.00 90.06 91 MET A N 1
ATOM 731 C CA . MET A 1 91 ? 0.739 4.165 -12.868 1.00 90.06 91 MET A CA 1
ATOM 732 C C . MET A 1 91 ? 2.001 4.820 -13.435 1.00 90.06 91 MET A C 1
ATOM 734 O O . MET A 1 91 ? 2.448 4.448 -14.513 1.00 90.06 91 MET A O 1
ATOM 738 N N . GLN A 1 92 ? 2.610 5.749 -12.692 1.00 89.94 92 GLN A N 1
ATOM 739 C CA . GLN A 1 92 ? 3.851 6.404 -13.110 1.00 89.94 92 GLN A CA 1
ATOM 740 C C . GLN A 1 92 ? 4.999 5.402 -13.266 1.00 89.94 92 GLN A C 1
ATOM 742 O O . GLN A 1 92 ? 5.705 5.447 -14.268 1.00 89.94 92 GLN A O 1
ATOM 747 N N . GLY A 1 93 ? 5.142 4.459 -12.329 1.00 90.06 93 GLY A N 1
ATOM 748 C CA . GLY A 1 93 ? 6.132 3.386 -12.425 1.00 90.06 93 GLY A CA 1
ATOM 749 C C . GLY A 1 93 ? 5.931 2.492 -13.652 1.00 90.06 93 GLY A C 1
ATOM 750 O O . GLY A 1 93 ? 6.901 2.164 -14.323 1.00 90.06 93 GLY A O 1
ATOM 751 N N . ILE A 1 94 ? 4.683 2.148 -13.992 1.00 90.31 94 ILE A N 1
ATOM 752 C CA . ILE A 1 94 ? 4.360 1.381 -15.208 1.00 90.31 94 ILE A CA 1
ATOM 753 C C . ILE A 1 94 ? 4.702 2.185 -16.465 1.00 90.31 94 ILE A C 1
ATOM 755 O O . ILE A 1 94 ? 5.308 1.645 -17.384 1.00 90.31 94 ILE A O 1
ATOM 759 N N . VAL A 1 95 ? 4.338 3.469 -16.510 1.00 93.25 95 VAL A N 1
ATOM 760 C CA . VAL A 1 95 ? 4.636 4.341 -17.655 1.00 93.25 95 VAL A CA 1
ATOM 761 C C . VAL A 1 95 ? 6.144 4.447 -17.875 1.00 93.25 95 VAL A C 1
ATOM 763 O O . VAL A 1 95 ? 6.600 4.240 -18.995 1.00 93.25 95 VAL A O 1
ATOM 766 N N . VAL A 1 96 ? 6.918 4.715 -16.818 1.00 91.31 96 VAL A N 1
ATOM 767 C CA . VAL A 1 96 ? 8.385 4.784 -16.899 1.00 91.31 96 VAL A CA 1
ATOM 768 C C . VAL A 1 96 ? 8.968 3.433 -17.311 1.00 91.31 96 VAL A C 1
ATOM 770 O O . VAL A 1 96 ? 9.770 3.398 -18.235 1.00 91.31 96 VAL A O 1
ATOM 773 N N . GLY A 1 97 ? 8.491 2.325 -16.737 1.00 91.12 97 GLY A N 1
ATOM 774 C CA . GLY A 1 97 ? 8.972 0.985 -17.089 1.00 91.12 97 GLY A CA 1
ATOM 775 C C . GLY A 1 97 ? 8.668 0.542 -18.518 1.00 91.12 97 GLY A C 1
ATOM 776 O O . GLY A 1 97 ? 9.368 -0.306 -19.069 1.00 91.12 97 GLY A O 1
ATOM 777 N N . LEU A 1 98 ? 7.658 1.133 -19.158 1.00 93.88 98 LEU A N 1
ATOM 778 C CA . LEU A 1 98 ? 7.353 0.898 -20.569 1.00 93.88 98 LEU A CA 1
ATOM 779 C C . LEU A 1 98 ? 8.158 1.796 -21.519 1.00 93.88 98 LEU A C 1
ATOM 781 O O . LEU A 1 98 ? 8.267 1.458 -22.700 1.00 93.88 98 LEU A O 1
ATOM 785 N N . MET A 1 99 ? 8.746 2.901 -21.042 1.00 93.75 99 MET A N 1
ATOM 786 C CA . MET A 1 99 ? 9.496 3.843 -21.888 1.00 93.75 99 MET A CA 1
ATOM 787 C C . MET A 1 99 ? 10.648 3.188 -22.663 1.00 93.75 99 MET A C 1
ATOM 789 O O . MET A 1 99 ? 10.725 3.426 -23.869 1.00 93.75 99 MET A O 1
ATOM 793 N N . PRO A 1 100 ? 11.519 2.346 -22.064 1.00 90.88 100 PRO A N 1
ATOM 794 C CA . PRO A 1 100 ? 12.611 1.716 -22.808 1.00 90.88 100 PRO A CA 1
ATOM 795 C C . PRO A 1 100 ? 12.104 0.857 -23.971 1.00 90.88 100 PRO A C 1
ATOM 797 O O . PRO A 1 100 ? 12.642 0.917 -25.073 1.00 90.88 100 PRO A O 1
ATOM 800 N N . ILE A 1 101 ? 11.025 0.103 -23.749 1.00 92.38 101 ILE A N 1
ATOM 801 C CA 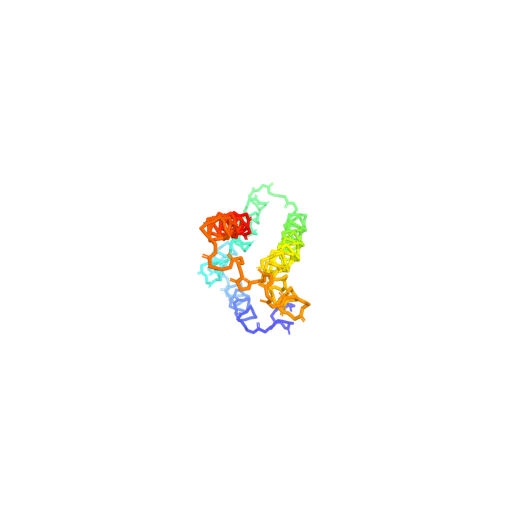. ILE A 1 101 ? 10.410 -0.761 -24.764 1.00 92.38 101 ILE A CA 1
ATOM 802 C C . ILE A 1 101 ? 9.795 0.090 -25.879 1.00 92.38 101 ILE A C 1
ATOM 804 O O . ILE A 1 101 ? 10.004 -0.189 -27.060 1.00 92.38 101 ILE A O 1
ATOM 808 N N . ALA A 1 102 ? 9.075 1.153 -25.511 1.00 95.06 102 ALA A N 1
ATOM 809 C CA . ALA A 1 102 ? 8.480 2.082 -26.464 1.00 95.06 102 ALA A CA 1
ATOM 810 C C . ALA A 1 102 ? 9.545 2.780 -27.326 1.00 95.06 102 ALA A C 1
ATOM 812 O O . ALA A 1 102 ? 9.369 2.892 -28.538 1.00 95.06 102 ALA A O 1
ATOM 813 N N . LEU A 1 103 ? 10.664 3.198 -26.725 1.00 92.75 103 LEU A N 1
ATOM 814 C CA . LEU A 1 103 ? 11.784 3.816 -27.435 1.00 92.75 103 LEU A CA 1
ATOM 815 C C . LEU A 1 103 ? 12.461 2.841 -28.396 1.00 92.75 103 LEU A C 1
ATOM 817 O O . LEU A 1 103 ? 12.689 3.208 -29.544 1.00 92.75 103 LEU A O 1
ATOM 821 N N . ILE A 1 104 ? 12.738 1.603 -27.973 1.00 91.94 104 ILE A N 1
ATOM 822 C CA . ILE A 1 104 ? 13.306 0.573 -28.859 1.00 91.94 104 ILE A CA 1
ATOM 823 C C . ILE A 1 104 ? 12.385 0.351 -30.061 1.00 91.94 104 ILE A C 1
ATOM 825 O O . ILE A 1 104 ? 12.850 0.352 -31.198 1.00 91.94 104 ILE A O 1
ATOM 829 N N . PHE A 1 105 ? 11.078 0.211 -29.826 1.00 94.44 105 PHE A N 1
ATOM 8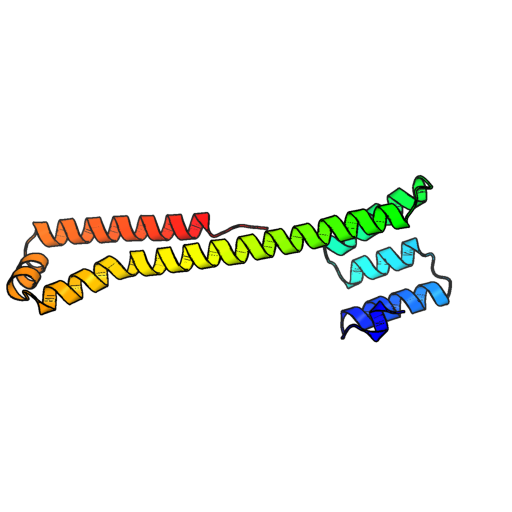30 C CA . PHE A 1 105 ? 10.103 0.005 -30.895 1.00 94.44 105 PHE A CA 1
ATOM 831 C C . PHE A 1 105 ? 10.029 1.200 -31.857 1.00 94.44 105 PHE A C 1
ATOM 833 O O . PHE A 1 105 ? 10.071 1.021 -33.073 1.00 94.44 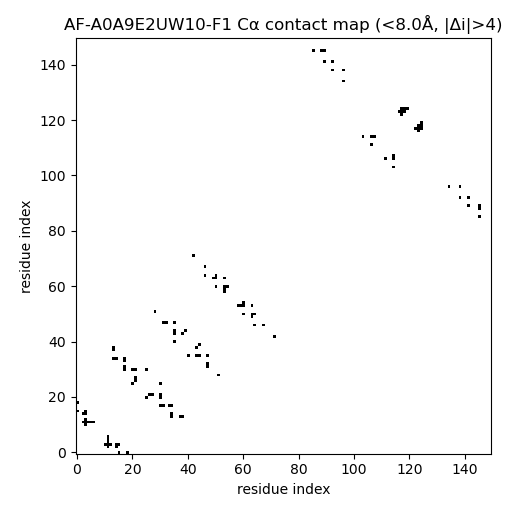105 PHE A O 1
ATOM 840 N N . ALA A 1 106 ? 9.972 2.424 -31.326 1.00 95.75 106 ALA A N 1
ATOM 841 C CA . ALA A 1 106 ? 9.947 3.639 -32.133 1.00 95.75 106 ALA A CA 1
ATOM 842 C C . ALA A 1 106 ? 11.230 3.804 -32.963 1.00 95.75 106 ALA A C 1
ATOM 844 O O . ALA A 1 106 ? 11.157 4.096 -34.155 1.00 95.75 106 ALA A O 1
ATOM 845 N N . LEU A 1 107 ? 12.402 3.571 -32.366 1.00 93.38 107 LEU A N 1
ATOM 846 C CA . LEU A 1 107 ? 13.685 3.652 -33.067 1.00 93.38 107 LEU A CA 1
ATOM 847 C C . LEU A 1 107 ? 13.828 2.565 -34.132 1.00 93.38 107 LEU A C 1
ATOM 849 O O . LEU A 1 107 ? 14.391 2.832 -35.186 1.00 93.38 107 LEU A O 1
ATOM 853 N N . PHE A 1 108 ? 13.268 1.376 -33.908 1.00 92.94 108 PHE A N 1
ATOM 854 C CA . PHE A 1 108 ? 13.259 0.312 -34.909 1.00 92.94 108 PHE A CA 1
ATOM 855 C C . PHE A 1 108 ? 12.431 0.680 -36.152 1.00 92.94 108 PHE A C 1
ATOM 857 O O . PHE A 1 108 ? 12.787 0.292 -37.261 1.00 92.94 108 PHE A O 1
ATOM 864 N N . LEU A 1 109 ? 11.347 1.448 -35.979 1.00 95.06 109 LEU A N 1
ATOM 865 C CA . LEU A 1 109 ? 10.536 1.965 -37.087 1.00 95.06 109 LEU A CA 1
ATOM 866 C C . LEU A 1 109 ? 11.204 3.136 -37.822 1.00 95.06 109 LEU A C 1
ATOM 868 O O . LEU A 1 109 ? 10.994 3.290 -39.023 1.00 95.06 109 LEU A O 1
ATOM 872 N N . LEU A 1 110 ? 11.969 3.967 -37.109 1.00 95.62 110 LEU A N 1
ATOM 873 C CA . LEU A 1 110 ? 12.630 5.146 -37.675 1.00 95.62 110 LEU A CA 1
ATOM 874 C C . LEU A 1 110 ? 13.941 4.801 -38.390 1.00 95.62 110 LEU A C 1
A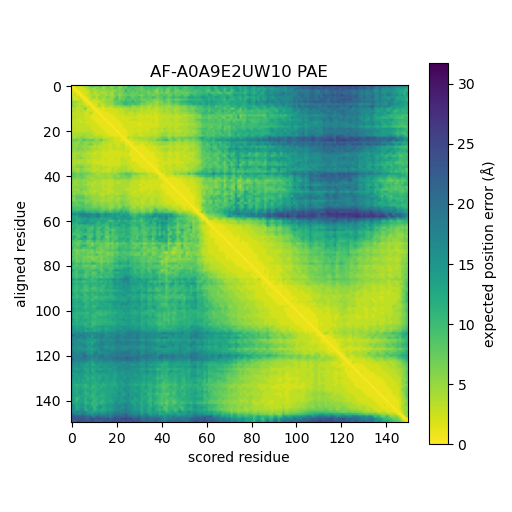TOM 876 O O . LEU A 1 110 ? 14.170 5.281 -39.497 1.00 95.62 110 LEU A O 1
ATOM 880 N N . ASP A 1 111 ? 14.791 3.983 -37.768 1.00 93.31 111 ASP A N 1
ATOM 881 C CA . ASP A 1 111 ? 16.077 3.554 -38.318 1.00 93.31 111 ASP A CA 1
ATOM 882 C C . ASP A 1 111 ? 16.406 2.103 -37.900 1.00 93.31 111 ASP A C 1
ATOM 884 O O . ASP A 1 111 ? 17.089 1.849 -36.895 1.00 93.31 111 ASP A O 1
ATOM 888 N N . PRO A 1 112 ? 15.939 1.110 -38.678 1.00 90.69 112 PRO A N 1
ATOM 889 C CA . PRO A 1 112 ? 16.203 -0.296 -38.390 1.00 90.69 112 PRO A CA 1
ATOM 890 C C . PRO A 1 112 ? 17.689 -0.666 -38.545 1.00 90.69 112 PRO A C 1
ATOM 892 O O . PRO A 1 112 ? 18.166 -1.597 -37.891 1.00 90.69 112 PRO A O 1
ATOM 895 N N . VAL A 1 113 ? 18.453 0.051 -39.376 1.00 91.44 113 VAL A N 1
ATOM 896 C CA . VAL A 1 113 ? 19.884 -0.229 -39.593 1.00 91.44 113 VAL A CA 1
ATOM 897 C C . VAL A 1 113 ? 20.700 0.188 -38.368 1.00 91.44 113 VAL A C 1
ATOM 899 O O . VAL A 1 113 ? 21.577 -0.554 -37.914 1.00 91.44 113 VAL A O 1
ATOM 902 N N . MET A 1 114 ? 20.369 1.329 -37.762 1.00 89.12 114 MET A N 1
ATOM 903 C CA . MET A 1 114 ? 20.974 1.752 -36.500 1.00 89.12 114 MET A CA 1
ATOM 904 C C . MET A 1 114 ? 20.646 0.775 -35.361 1.00 89.12 114 MET A C 1
ATOM 906 O O . MET A 1 114 ? 21.547 0.376 -34.620 1.00 89.12 114 MET A O 1
ATOM 910 N N . MET A 1 115 ? 19.383 0.351 -35.223 1.00 91.19 115 MET A N 1
ATOM 911 C CA . MET A 1 115 ? 18.981 -0.578 -34.156 1.00 91.19 115 MET A CA 1
ATOM 912 C C . MET A 1 115 ? 19.612 -1.963 -34.299 1.00 91.19 115 MET A C 1
ATOM 914 O O . MET A 1 115 ? 20.090 -2.522 -33.315 1.00 91.19 115 MET A O 1
ATOM 918 N N . THR A 1 116 ? 19.677 -2.516 -35.510 1.00 88.19 116 THR A N 1
ATOM 919 C CA . THR A 1 116 ? 20.376 -3.793 -35.734 1.00 88.19 116 THR A CA 1
ATOM 920 C C . THR A 1 116 ? 21.858 -3.688 -35.368 1.00 88.19 116 THR A C 1
ATOM 922 O O . THR A 1 116 ? 22.356 -4.545 -34.643 1.00 88.19 116 THR A O 1
ATOM 925 N N . THR A 1 117 ? 22.528 -2.590 -35.740 1.00 90.06 117 THR A N 1
ATOM 926 C CA . THR A 1 117 ? 23.923 -2.316 -35.347 1.00 90.06 117 THR A CA 1
ATOM 927 C C . THR A 1 117 ? 24.089 -2.197 -33.827 1.00 90.06 117 THR A C 1
ATOM 929 O O . THR A 1 117 ? 25.073 -2.690 -33.268 1.00 90.06 117 THR A O 1
ATOM 932 N N . PHE A 1 118 ? 23.122 -1.583 -33.136 1.00 90.19 118 PHE A N 1
ATOM 933 C CA . PHE A 1 118 ? 23.099 -1.491 -31.675 1.00 90.19 118 PHE A CA 1
ATOM 934 C C . PHE A 1 118 ? 23.051 -2.880 -31.022 1.00 90.19 118 PHE A C 1
ATOM 936 O O . PHE A 1 118 ? 23.829 -3.152 -30.110 1.00 90.19 118 PHE A O 1
ATOM 943 N N . PHE A 1 119 ? 22.208 -3.789 -31.519 1.00 88.62 119 PHE A N 1
ATOM 944 C CA . PHE A 1 119 ? 22.109 -5.148 -30.976 1.00 88.62 119 PHE A CA 1
ATOM 945 C C . PHE A 1 119 ? 23.283 -6.062 -31.351 1.00 88.62 119 PHE A C 1
ATOM 947 O O . PHE A 1 119 ? 23.529 -7.035 -30.643 1.00 88.62 119 PHE A O 1
ATOM 954 N N . THR A 1 120 ? 24.022 -5.775 -32.425 1.00 89.94 120 THR A N 1
ATOM 955 C CA . THR A 1 120 ? 25.194 -6.574 -32.830 1.00 89.94 120 THR A CA 1
ATOM 956 C C . THR A 1 120 ? 26.515 -6.060 -32.259 1.00 89.94 120 THR A C 1
ATOM 958 O O . THR A 1 120 ? 27.479 -6.816 -32.168 1.00 89.94 120 THR A O 1
ATOM 961 N N . SER A 1 121 ? 26.596 -4.779 -31.894 1.00 93.19 121 SER A N 1
ATOM 962 C CA . SER A 1 121 ? 27.809 -4.176 -31.338 1.00 93.19 121 SER A CA 1
ATOM 963 C C . SER A 1 121 ? 27.977 -4.512 -29.856 1.00 93.19 121 SER A C 1
ATOM 965 O O . SER A 1 121 ? 27.050 -4.364 -29.059 1.00 93.19 121 SER A O 1
ATOM 967 N N . SER A 1 122 ? 29.198 -4.872 -29.451 1.00 91.38 122 SER A N 1
ATOM 968 C CA . SER A 1 122 ? 29.553 -5.184 -28.059 1.00 91.38 122 SER A CA 1
ATOM 969 C C . SER A 1 122 ? 29.197 -4.049 -27.092 1.00 91.38 122 SER A C 1
ATOM 971 O O . SER A 1 122 ? 28.773 -4.293 -25.964 1.00 91.38 122 SER A O 1
ATOM 973 N N . ALA A 1 123 ? 29.339 -2.797 -27.540 1.00 91.12 123 ALA A N 1
ATOM 974 C CA . ALA A 1 123 ? 29.005 -1.619 -26.744 1.00 91.12 123 ALA A CA 1
ATOM 975 C C . ALA A 1 123 ? 27.486 -1.441 -26.563 1.00 91.12 123 ALA A C 1
ATOM 977 O O . ALA A 1 123 ? 27.034 -1.068 -25.478 1.00 91.12 123 ALA A O 1
ATOM 978 N N . GLY A 1 124 ? 26.690 -1.733 -27.598 1.00 90.31 124 GLY A N 1
ATOM 979 C CA . GLY A 1 124 ? 25.229 -1.635 -27.540 1.00 90.31 124 GLY A CA 1
ATOM 980 C C . GLY A 1 124 ? 24.611 -2.702 -26.635 1.00 90.31 124 GLY A C 1
ATOM 981 O O . GLY A 1 124 ? 23.782 -2.391 -25.783 1.00 90.31 124 GLY A O 1
ATOM 982 N N . ILE A 1 125 ? 25.116 -3.937 -26.702 1.00 91.38 125 ILE A N 1
ATOM 983 C CA . ILE A 1 125 ? 24.718 -5.007 -25.775 1.00 91.38 125 ILE A CA 1
ATOM 984 C C . ILE A 1 125 ? 25.064 -4.632 -24.325 1.00 91.38 125 ILE A C 1
ATOM 986 O O . ILE A 1 125 ? 24.215 -4.752 -23.443 1.00 91.38 125 ILE A O 1
ATOM 990 N N . LEU A 1 126 ? 26.282 -4.140 -24.060 1.00 94.69 126 LEU A N 1
ATOM 991 C CA . LEU A 1 126 ? 26.707 -3.771 -22.704 1.00 94.69 126 LEU A CA 1
ATOM 992 C C . LEU A 1 126 ? 25.833 -2.658 -22.107 1.00 94.69 126 LEU A C 1
ATOM 994 O O . LEU A 1 126 ? 25.379 -2.762 -20.967 1.00 94.69 126 LEU A O 1
ATOM 998 N N . THR A 1 127 ? 25.585 -1.602 -22.881 1.00 91.31 127 THR A N 1
ATOM 999 C CA . THR A 1 127 ? 24.743 -0.472 -22.456 1.00 91.31 127 THR A CA 1
ATOM 1000 C C . THR A 1 127 ? 23.281 -0.873 -22.282 1.00 91.31 127 THR A C 1
ATOM 1002 O O . THR A 1 127 ? 22.664 -0.470 -21.297 1.00 91.31 127 THR A O 1
ATOM 1005 N N . GLY A 1 128 ? 22.744 -1.724 -23.161 1.00 91.81 128 GLY A N 1
ATOM 1006 C CA . GLY A 1 128 ? 21.405 -2.297 -23.018 1.00 91.81 128 GLY A CA 1
ATOM 1007 C C . GLY A 1 128 ? 21.258 -3.150 -21.755 1.00 91.81 128 GLY A C 1
ATOM 1008 O O . GLY A 1 128 ? 20.300 -2.979 -21.003 1.00 91.81 128 GLY A O 1
ATOM 1009 N N . CYS A 1 129 ? 22.238 -4.010 -21.460 1.00 93.06 129 CYS A N 1
ATOM 1010 C CA . CYS A 1 129 ? 22.267 -4.796 -20.225 1.00 93.06 129 CYS A CA 1
ATOM 1011 C C . CYS A 1 129 ? 22.317 -3.905 -18.976 1.00 93.06 129 CYS A C 1
ATOM 1013 O O . CYS A 1 129 ? 21.584 -4.153 -18.019 1.00 93.06 129 CYS A O 1
ATOM 1015 N N . LEU A 1 130 ? 23.140 -2.850 -18.986 1.00 94.88 130 LEU A N 1
ATOM 1016 C CA . LEU A 1 130 ? 23.210 -1.886 -17.886 1.00 94.88 130 LEU A CA 1
ATOM 1017 C C . LEU A 1 130 ? 21.876 -1.151 -17.690 1.00 94.88 130 LEU A C 1
ATOM 1019 O O . LEU A 1 130 ? 21.419 -1.005 -16.557 1.00 94.88 130 LEU A O 1
ATOM 1023 N N . ALA A 1 131 ? 21.236 -0.723 -18.780 1.00 92.44 131 ALA A N 1
ATOM 1024 C CA . ALA A 1 131 ? 19.935 -0.065 -18.737 1.00 92.44 131 ALA A CA 1
ATOM 1025 C C . ALA A 1 131 ? 18.854 -0.988 -18.155 1.00 92.44 131 ALA A C 1
ATOM 1027 O O . ALA A 1 131 ? 18.151 -0.591 -17.231 1.00 92.44 131 ALA A O 1
ATOM 1028 N N . LEU A 1 132 ? 18.774 -2.241 -18.619 1.00 93.06 132 LEU A N 1
ATOM 1029 C CA . LEU A 1 132 ? 17.838 -3.235 -18.081 1.00 93.06 132 LEU A CA 1
ATOM 1030 C C . LEU A 1 132 ? 18.088 -3.531 -16.599 1.00 93.06 132 LEU A C 1
ATOM 1032 O O . LEU A 1 132 ? 17.144 -3.699 -15.828 1.00 93.06 132 LEU A O 1
ATOM 1036 N N . PHE A 1 133 ? 19.352 -3.582 -16.183 1.00 95.69 133 PHE A N 1
ATOM 1037 C CA . PHE A 1 133 ? 19.708 -3.782 -14.783 1.00 95.69 133 PHE A CA 1
ATOM 1038 C C . PHE A 1 133 ? 19.254 -2.611 -13.899 1.00 95.69 133 PHE A C 1
ATOM 1040 O O . PHE A 1 133 ? 18.657 -2.829 -12.843 1.00 95.69 133 PHE A O 1
ATOM 1047 N N . LEU A 1 134 ? 19.484 -1.371 -14.340 1.00 94.75 134 LEU A N 1
ATOM 1048 C CA . LEU A 1 134 ? 19.014 -0.172 -13.642 1.00 94.75 134 LEU A CA 1
ATOM 1049 C C . LEU A 1 134 ? 17.483 -0.106 -13.590 1.00 94.75 134 LEU A C 1
ATOM 1051 O O . LEU A 1 134 ? 16.928 0.217 -12.540 1.00 94.75 134 LEU A O 1
ATOM 1055 N N . GLU A 1 135 ? 16.810 -0.480 -14.678 1.00 93.69 135 GLU A N 1
ATOM 1056 C CA . GLU A 1 135 ? 15.350 -0.557 -14.754 1.00 93.69 135 GLU A CA 1
ATOM 1057 C C . GLU A 1 135 ? 14.788 -1.560 -13.735 1.00 93.69 135 GLU A C 1
ATOM 1059 O O . GLU A 1 135 ? 13.873 -1.245 -12.973 1.00 93.69 135 GLU A O 1
ATOM 1064 N N . LEU A 1 136 ? 15.394 -2.749 -13.636 1.00 93.94 136 LEU A N 1
ATOM 1065 C CA . LEU A 1 136 ? 15.023 -3.761 -12.643 1.00 93.94 136 LEU A CA 1
ATOM 1066 C C . LEU A 1 136 ? 15.206 -3.256 -11.209 1.00 93.94 136 LEU A C 1
ATOM 1068 O O . LEU A 1 136 ? 14.325 -3.457 -10.371 1.00 93.94 136 LEU A O 1
ATOM 1072 N N . ILE A 1 137 ? 16.318 -2.577 -10.915 1.00 95.31 137 ILE A N 1
ATOM 1073 C CA . ILE A 1 137 ? 16.541 -1.965 -9.598 1.00 95.31 137 ILE A CA 1
ATOM 1074 C C . ILE A 1 137 ? 15.462 -0.919 -9.309 1.00 95.31 137 ILE A C 1
ATOM 1076 O O . ILE A 1 137 ? 14.873 -0.936 -8.226 1.00 95.31 137 ILE A O 1
ATOM 1080 N N . GLY A 1 138 ? 15.163 -0.046 -10.273 1.00 91.62 138 GLY A N 1
ATOM 1081 C CA . GLY A 1 138 ? 14.104 0.955 -10.160 1.00 91.62 138 GLY A CA 1
ATOM 1082 C C . GLY A 1 138 ? 12.749 0.318 -9.848 1.00 91.62 138 GLY A C 1
ATOM 1083 O O . GLY A 1 138 ? 12.090 0.698 -8.878 1.00 91.62 138 GLY A O 1
ATOM 1084 N N . ALA A 1 139 ? 12.374 -0.724 -10.591 1.00 90.31 139 ALA A N 1
ATOM 1085 C CA . ALA A 1 139 ? 11.136 -1.466 -10.378 1.00 90.31 139 ALA A CA 1
ATOM 1086 C C . ALA A 1 139 ? 11.066 -2.111 -8.980 1.00 90.31 139 ALA A C 1
ATOM 1088 O O . ALA A 1 139 ? 10.022 -2.064 -8.319 1.00 90.31 139 ALA A O 1
ATOM 1089 N N . LEU A 1 140 ? 12.173 -2.676 -8.486 1.00 91.62 140 LEU A N 1
ATOM 1090 C CA . LEU A 1 140 ? 12.250 -3.244 -7.136 1.00 91.62 140 LEU A CA 1
ATOM 1091 C C . LEU A 1 140 ? 12.115 -2.173 -6.046 1.00 91.62 140 LEU A C 1
ATOM 1093 O O . LEU A 1 140 ? 11.402 -2.392 -5.062 1.00 91.62 140 LEU A O 1
ATOM 1097 N N . LEU A 1 141 ? 12.749 -1.010 -6.219 1.00 90.81 141 LEU A N 1
ATOM 1098 C CA . LEU A 1 141 ? 12.632 0.115 -5.288 1.00 90.81 141 LEU A CA 1
ATOM 1099 C C . LEU A 1 141 ? 11.200 0.652 -5.237 1.00 90.81 141 LEU A C 1
ATOM 1101 O O . LEU A 1 141 ? 10.654 0.817 -4.146 1.00 90.81 141 LEU A O 1
ATOM 1105 N N . ILE A 1 142 ? 10.558 0.834 -6.394 1.00 88.69 142 ILE A N 1
ATOM 1106 C CA . ILE A 1 142 ? 9.148 1.237 -6.481 1.00 88.69 142 ILE A CA 1
ATOM 1107 C C . ILE A 1 142 ? 8.267 0.215 -5.755 1.00 88.69 142 ILE A C 1
ATOM 1109 O O . ILE A 1 142 ? 7.436 0.585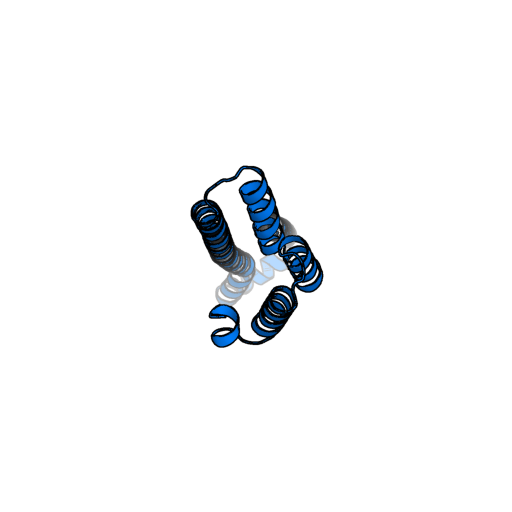 -4.924 1.00 88.69 142 ILE A O 1
ATOM 1113 N N . ARG A 1 143 ? 8.480 -1.086 -5.989 1.00 86.06 143 ARG A N 1
ATOM 1114 C CA . ARG A 1 143 ? 7.726 -2.148 -5.306 1.00 86.06 143 ARG A CA 1
ATOM 1115 C C . ARG A 1 143 ? 7.908 -2.106 -3.787 1.00 86.06 143 ARG A C 1
ATOM 1117 O O . ARG A 1 143 ? 6.936 -2.324 -3.066 1.00 86.06 143 ARG A O 1
ATOM 1124 N N . LYS A 1 144 ? 9.118 -1.812 -3.302 1.00 87.56 144 LYS A N 1
ATOM 1125 C CA . LYS A 1 144 ? 9.418 -1.690 -1.869 1.00 87.56 144 LYS A CA 1
ATOM 1126 C C . LYS A 1 144 ? 8.743 -0.469 -1.242 1.00 87.56 144 LYS A C 1
ATOM 1128 O O . LYS A 1 144 ? 8.135 -0.608 -0.190 1.00 87.56 144 LYS A O 1
ATOM 1133 N N . ILE A 1 145 ? 8.801 0.692 -1.897 1.00 86.06 145 ILE A N 1
ATOM 1134 C CA . ILE A 1 145 ? 8.185 1.939 -1.406 1.00 86.06 145 ILE A CA 1
ATOM 1135 C C . ILE A 1 145 ? 6.656 1.813 -1.340 1.00 86.06 145 ILE A C 1
ATOM 1137 O O . ILE A 1 145 ? 6.022 2.330 -0.427 1.00 86.06 145 ILE A O 1
ATOM 1141 N N . MET A 1 146 ? 6.049 1.103 -2.293 1.00 80.75 146 MET A N 1
ATOM 1142 C CA . MET A 1 146 ? 4.592 0.955 -2.366 1.00 80.75 146 MET A CA 1
ATOM 1143 C C . MET A 1 146 ? 4.017 -0.144 -1.475 1.00 80.75 146 MET A C 1
ATOM 1145 O O . MET A 1 146 ? 2.791 -0.278 -1.400 1.00 80.75 146 MET A O 1
ATOM 1149 N N . ARG A 1 147 ? 4.863 -0.949 -0.827 1.00 78.31 147 ARG A N 1
ATOM 1150 C CA . ARG A 1 147 ? 4.423 -1.877 0.210 1.00 78.31 147 ARG A CA 1
ATOM 1151 C C . ARG A 1 147 ? 4.297 -1.094 1.515 1.00 78.31 147 ARG A C 1
ATOM 1153 O O . ARG A 1 147 ? 5.193 -1.103 2.348 1.00 78.31 147 ARG A O 1
ATOM 1160 N N . ILE A 1 148 ? 3.196 -0.363 1.635 1.00 70.50 148 ILE A N 1
ATOM 1161 C CA . ILE A 1 148 ? 2.798 0.263 2.892 1.00 70.50 148 ILE A CA 1
ATOM 1162 C C . ILE A 1 148 ? 2.032 -0.808 3.666 1.00 70.50 148 ILE A C 1
ATOM 1164 O O . ILE A 1 148 ? 0.915 -1.152 3.278 1.00 70.50 148 ILE A O 1
ATOM 1168 N N . ASP A 1 149 ? 2.663 -1.372 4.696 1.00 55.72 149 A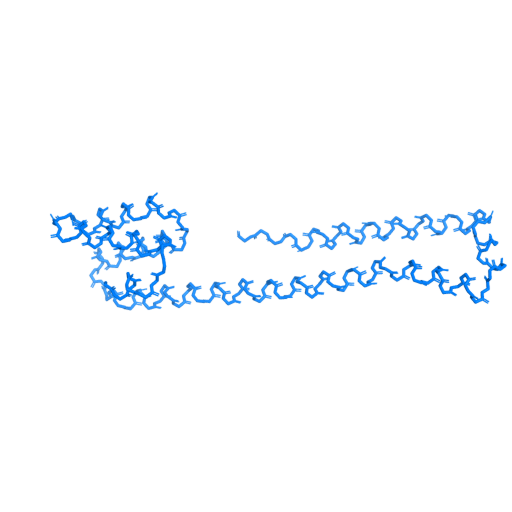SP A N 1
ATOM 1169 C CA . ASP A 1 149 ? 1.960 -2.152 5.715 1.00 55.72 149 ASP A CA 1
ATOM 1170 C C . ASP A 1 149 ? 1.184 -1.145 6.587 1.00 55.72 149 ASP A C 1
ATOM 1172 O O . ASP A 1 149 ? 1.759 -0.162 7.065 1.00 55.72 149 ASP A O 1
ATOM 1176 N N . ILE A 1 150 ? -0.136 -1.330 6.678 1.00 51.88 150 ILE A N 1
ATOM 1177 C CA . ILE A 1 150 ? -1.053 -0.540 7.518 1.00 51.88 150 ILE A CA 1
ATOM 1178 C C . ILE A 1 150 ? -1.299 -1.330 8.792 1.00 51.88 150 ILE A C 1
ATOM 1180 O O . ILE A 1 150 ? -1.567 -2.544 8.643 1.00 51.88 150 ILE A O 1
#

Radius of gyration: 28.43 Å; Cα contacts (8 Å, |Δi|>4): 66; chains: 1; bounding box: 62×25×75 Å

Secondary structure (DSSP, 8-state):
-HHHHHS-TTHHHHHHHHHHHHHTT--HHHHHHHHHHHH--HHHHHHHHHHHHHHHTT--HHHHHHHHHHHHHHHHHHHHHHHHHHHHHHHHHHHHHHHHHHHHHHHHHH-HHHHHHHHHSHHHHHHHHHHHHHHHHHHHHHHHHT----

Solvent-accessible surface area (backbone atoms only — not comparable to full-atom values): 8358 Å² total; per-residue (Å²): 110,71,64,40,76,75,41,61,79,67,62,15,55,54,51,44,52,38,53,49,38,49,72,76,65,45,56,67,68,59,36,48,53,53,46,40,72,72,67,70,44,72,71,55,46,54,48,52,54,51,52,54,53,29,61,77,69,71,48,66,55,69,60,55,51,53,50,48,56,49,51,52,51,50,51,52,50,50,51,51,51,49,53,53,53,47,52,51,50,50,51,52,52,52,54,58,69,43,44,65,60,52,49,53,54,52,42,43,73,74,39,48,68,60,46,52,50,34,70,71,34,72,67,38,44,52,51,49,51,52,50,52,52,51,50,51,52,51,54,52,52,52,55,56,71,66,62,71,86,129

Sequence (150 aa):
EHIVRQNLPPISQEFDFFLQQTRIGVNFEDALVNLEKRVASEDLTLMIRSIEIARQTGGNLTEVFDKIAGVIRERIRIQGRIRTLTSQGRMQGIVVGLMPIALIFALFLLDPVMMTTFFTSSAGILTGCLALFLELIGALLIRKIMRIDI

Foldseek 3Di:
DVQLVPDDPPRNVLVVQLVVCVVVPNDNLVSLVVSCVVVVDPLSVVLSVQLVVCVVVVHDNVVSNVVSVVVVVVVVVVVVVLVVVLVVLVVVLVVVLCVVVVVLVVCCVVPVPVSVCLVPDPVSVVVVVVVVVVNVVSSVVSVVVSPDDD